Protein AF-A0AAW2VG29-F1 (afdb_monomer_lite)

Foldseek 3Di:
DDPWDFDFDPDCQPDFPDWDWDADPPVPGIDIDTDTDDDLVAADDQWTWTATPVRDTDIGGAADEPQAAADLARRHHDHYVVPDPVVVDPPDDCPVPPRPGDPRNHDDPDPPD

Sequence (113 aa):
MTKEVASFTECKIEQLRKFDQQKGPDLWGSFMRLRVVIDVSKPLPRALKIRTVLRDEHLVSFTYESLPSFCYLCGRLGHISKWCETRFNDGFINSGDDSPFGPWLKAVVGSSS

Radius of gyration: 17.38 Å; chains: 1; bounding box: 37×27×51 Å

Organism: NCBI:txid2727402

Structure (mmCIF, N/CA/C/O backbone):
data_AF-A0AAW2VG29-F1
#
_entry.id   AF-A0AAW2VG29-F1
#
loop_
_atom_site.group_PDB
_atom_site.id
_atom_site.type_symbol
_atom_site.label_atom_id
_atom_site.label_alt_id
_atom_site.label_comp_id
_atom_site.label_asym_id
_atom_site.label_entity_id
_atom_site.label_seq_id
_atom_site.pdbx_PDB_ins_code
_atom_site.Cartn_x
_atom_site.Cartn_y
_atom_site.Cartn_z
_atom_site.occupancy
_atom_site.B_iso_or_equiv
_atom_site.auth_seq_id
_atom_site.auth_comp_id
_atom_site.auth_asym_id
_atom_site.auth_atom_id
_atom_site.pdbx_PDB_model_num
ATO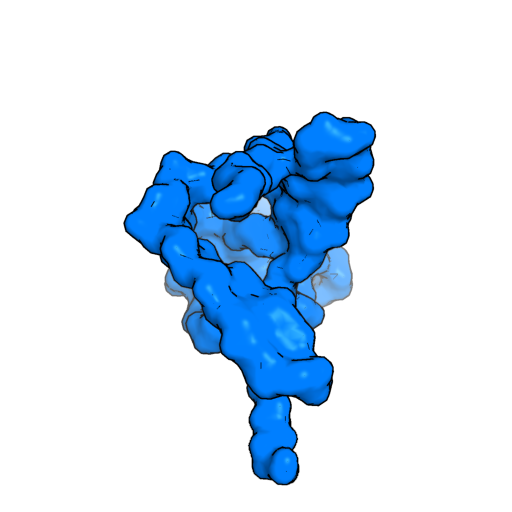M 1 N N . MET A 1 1 ? -21.955 -9.040 22.051 1.00 26.34 1 MET A N 1
ATOM 2 C CA . MET A 1 1 ? -21.728 -7.605 22.313 1.00 26.34 1 MET A CA 1
ATOM 3 C C . MET A 1 1 ? -21.038 -7.017 21.094 1.00 26.34 1 MET A C 1
ATOM 5 O O . MET A 1 1 ? -20.149 -7.666 20.566 1.00 26.34 1 MET A O 1
ATOM 9 N N . THR A 1 2 ? -21.624 -5.922 20.602 1.00 28.73 2 THR A N 1
ATOM 10 C CA . THR 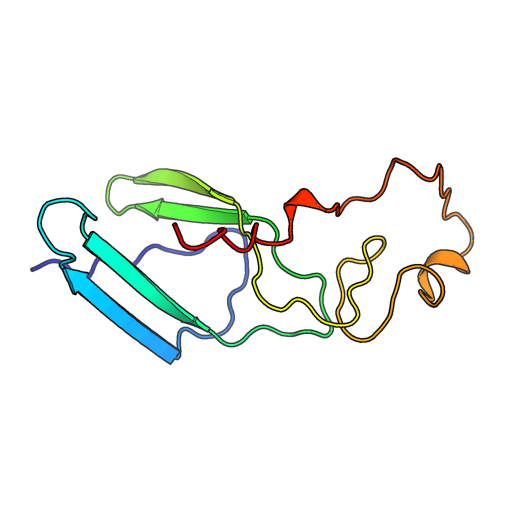A 1 2 ? -21.241 -5.018 19.497 1.00 28.73 2 THR A CA 1
ATOM 11 C C . THR A 1 2 ? -20.470 -5.607 18.306 1.00 28.73 2 THR A C 1
ATOM 13 O O . THR A 1 2 ? -19.251 -5.711 18.286 1.00 28.73 2 THR A O 1
ATOM 16 N N . LYS A 1 3 ? -21.223 -5.923 17.240 1.00 36.34 3 LYS A N 1
ATOM 17 C CA . LYS A 1 3 ? -20.697 -6.033 15.873 1.00 36.34 3 LYS A CA 1
ATOM 18 C C . LYS A 1 3 ? -20.221 -4.640 15.439 1.00 36.34 3 LYS A C 1
ATOM 20 O O . LYS A 1 3 ? -21.009 -3.864 14.908 1.00 36.34 3 LYS A O 1
ATOM 25 N N . GLU A 1 4 ? -18.973 -4.293 15.724 1.00 41.09 4 GLU A N 1
ATOM 26 C CA . GLU A 1 4 ? -18.389 -3.022 15.290 1.00 41.09 4 GLU A CA 1
ATOM 27 C C . GLU A 1 4 ? -17.967 -3.135 13.829 1.00 41.09 4 GLU A C 1
ATOM 29 O O . GLU A 1 4 ? -16.904 -3.644 13.479 1.00 41.09 4 GLU A O 1
ATOM 34 N N . VAL A 1 5 ? -18.869 -2.702 12.952 1.00 44.22 5 VAL A N 1
ATOM 35 C CA . VAL A 1 5 ? -18.607 -2.594 11.521 1.00 44.22 5 VAL A CA 1
ATOM 36 C C . VAL A 1 5 ? -17.825 -1.304 11.293 1.00 44.22 5 VAL A C 1
ATOM 38 O O . VAL A 1 5 ? -18.398 -0.222 11.203 1.00 44.22 5 VAL A O 1
ATOM 41 N N . ALA A 1 6 ? -16.502 -1.425 11.220 1.00 48.03 6 ALA A N 1
ATOM 42 C CA . ALA A 1 6 ? -15.642 -0.406 10.638 1.00 48.03 6 ALA A CA 1
ATOM 43 C C . ALA A 1 6 ? -16.070 -0.177 9.179 1.00 48.03 6 ALA A C 1
ATOM 45 O O . ALA A 1 6 ? -15.984 -1.087 8.353 1.00 48.03 6 ALA A O 1
ATOM 46 N N . SER A 1 7 ? -16.563 1.019 8.852 1.00 48.91 7 SER A N 1
ATOM 47 C CA . SER A 1 7 ? -16.847 1.372 7.459 1.00 48.91 7 SER A CA 1
ATOM 48 C C . SER A 1 7 ? -15.544 1.781 6.775 1.00 48.91 7 SER A C 1
ATOM 50 O O . SER A 1 7 ? -14.919 2.761 7.189 1.00 48.91 7 SER A O 1
ATOM 52 N N . PHE A 1 8 ? -15.145 1.033 5.747 1.00 52.78 8 PHE A N 1
ATOM 53 C CA . PHE A 1 8 ? -13.983 1.314 4.904 1.00 52.78 8 PHE A CA 1
ATOM 54 C C . PHE A 1 8 ? -14.307 2.489 3.971 1.00 52.78 8 PHE A C 1
ATOM 56 O O . PHE A 1 8 ? -15.163 2.351 3.099 1.00 52.78 8 PHE A O 1
ATOM 63 N N . THR A 1 9 ? -13.687 3.655 4.167 1.00 49.00 9 THR A N 1
ATOM 64 C CA . THR A 1 9 ? -14.095 4.883 3.454 1.00 49.00 9 THR A CA 1
ATOM 65 C C . THR A 1 9 ? -13.264 5.206 2.211 1.00 49.00 9 THR A C 1
ATOM 67 O O . THR A 1 9 ? -13.800 5.816 1.293 1.00 49.00 9 THR A O 1
ATOM 70 N N . GLU A 1 10 ? -11.999 4.777 2.127 1.00 46.41 10 GLU A N 1
ATOM 71 C CA . GLU A 1 10 ? -11.088 5.209 1.040 1.00 46.41 10 GLU A CA 1
ATOM 72 C C . GLU A 1 10 ? -10.401 4.069 0.272 1.00 46.41 10 GLU A C 1
ATOM 74 O O . GLU A 1 10 ? -9.860 4.283 -0.810 1.00 46.41 10 GLU A O 1
ATOM 79 N N . CYS A 1 11 ? -10.468 2.835 0.774 1.00 51.62 11 CYS A N 1
ATOM 80 C CA . CYS A 1 11 ? -9.972 1.657 0.071 1.00 51.62 11 CYS A CA 1
ATOM 81 C C . CYS A 1 11 ? -11.141 0.718 -0.221 1.00 51.62 11 CYS A C 1
ATOM 83 O O . CYS A 1 11 ? -11.788 0.215 0.701 1.00 51.62 11 CYS A O 1
ATOM 85 N N . LYS A 1 12 ? -11.415 0.477 -1.508 1.00 55.09 12 LYS A N 1
ATOM 86 C CA . LYS A 1 12 ? -12.463 -0.446 -1.947 1.00 55.09 12 LYS A CA 1
ATOM 87 C C . LYS A 1 12 ? -11.982 -1.887 -1.766 1.00 55.09 12 LYS A C 1
ATOM 89 O O . LYS A 1 12 ? -11.553 -2.550 -2.703 1.00 55.09 12 LYS A O 1
ATOM 94 N N . ILE A 1 13 ? -12.024 -2.352 -0.525 1.00 63.44 13 ILE A N 1
ATOM 95 C CA . ILE A 1 13 ? -11.887 -3.764 -0.189 1.00 63.44 13 ILE A CA 1
ATOM 96 C C . ILE A 1 13 ? -13.198 -4.424 -0.617 1.00 63.44 13 ILE A C 1
ATOM 98 O O . ILE A 1 13 ? -14.223 -4.253 0.037 1.00 63.44 13 ILE A O 1
ATOM 102 N N . GLU A 1 14 ? -13.190 -5.097 -1.769 1.00 53.41 14 GLU A N 1
ATOM 103 C CA . GLU A 1 14 ? -14.433 -5.404 -2.486 1.00 53.41 14 GLU A CA 1
ATOM 104 C C . GLU A 1 14 ? -15.349 -6.359 -1.714 1.00 53.41 14 GLU A C 1
ATOM 106 O O . GLU A 1 14 ? -16.567 -6.206 -1.779 1.00 53.41 14 GLU A O 1
ATOM 111 N N . GLN A 1 15 ? -14.793 -7.319 -0.965 1.00 58.81 15 GLN A N 1
ATOM 112 C CA . GLN A 1 15 ? -15.584 -8.257 -0.162 1.00 58.81 15 GLN A CA 1
ATOM 113 C C . GLN A 1 15 ? -14.829 -8.733 1.080 1.00 58.81 15 GLN A C 1
ATOM 115 O O . GLN A 1 15 ? -13.742 -9.307 0.973 1.00 58.81 15 GLN A O 1
ATOM 120 N N . LEU A 1 16 ? -15.447 -8.573 2.254 1.00 62.12 16 LEU A N 1
ATOM 121 C CA . LEU A 1 16 ? -15.033 -9.249 3.481 1.00 62.12 16 LEU A CA 1
ATOM 122 C C . LEU A 1 16 ? -15.578 -10.683 3.467 1.00 62.12 16 LEU A C 1
ATOM 124 O O . LEU A 1 16 ? -16.780 -10.900 3.580 1.00 62.12 16 LEU A O 1
ATOM 128 N N . ARG A 1 17 ? -14.692 -11.672 3.340 1.00 61.06 17 ARG A N 1
ATOM 129 C CA . ARG A 1 17 ? -15.052 -13.097 3.359 1.00 61.06 17 ARG A CA 1
ATOM 130 C C . ARG A 1 17 ? -15.144 -13.685 4.758 1.00 61.06 17 ARG A C 1
ATOM 132 O O . ARG A 1 17 ? -15.946 -14.584 4.980 1.00 61.06 17 ARG A O 1
ATOM 139 N N . LYS A 1 18 ? -14.281 -13.253 5.679 1.00 62.44 18 LYS A N 1
ATOM 140 C CA . LYS A 1 18 ? -14.238 -13.806 7.037 1.00 62.44 18 LYS A CA 1
ATOM 141 C C . LYS A 1 18 ? -13.782 -12.756 8.036 1.00 62.44 18 LYS A C 1
ATOM 143 O O . LYS A 1 18 ? -12.841 -12.018 7.750 1.00 62.44 18 LYS A O 1
ATOM 148 N N . PHE A 1 19 ? -14.435 -12.752 9.189 1.00 66.88 19 PHE A N 1
ATOM 149 C CA . PHE A 1 19 ? -14.116 -11.935 10.349 1.00 66.88 19 PHE A CA 1
ATOM 150 C C . PHE A 1 19 ? -13.829 -12.876 11.518 1.00 66.88 19 PHE A C 1
ATOM 152 O O . PHE A 1 19 ? -14.723 -13.602 11.947 1.00 66.88 19 PHE A O 1
ATOM 159 N N . ASP A 1 20 ? -12.589 -12.878 12.003 1.00 68.88 20 ASP A N 1
ATOM 160 C CA . ASP A 1 20 ? -12.184 -13.638 13.186 1.00 68.88 20 ASP A CA 1
ATOM 161 C C . ASP A 1 20 ? -11.667 -12.653 14.247 1.00 68.88 20 ASP A C 1
ATOM 163 O O . ASP A 1 20 ? -10.622 -12.023 14.062 1.00 68.88 20 ASP A O 1
ATOM 167 N N . GLN A 1 21 ? -12.393 -12.518 15.359 1.00 68.81 21 GLN A N 1
ATOM 168 C CA . GLN A 1 21 ? -11.935 -11.786 16.542 1.00 68.81 21 GLN A CA 1
ATOM 169 C C . GLN A 1 21 ? -11.328 -12.791 17.522 1.00 68.81 21 GLN A C 1
ATOM 171 O O . GLN A 1 21 ? -12.034 -13.664 18.027 1.00 68.81 21 GLN A O 1
ATOM 176 N N . GLN A 1 22 ? -10.024 -12.687 17.776 1.00 65.69 22 GLN A N 1
ATOM 177 C CA . GLN A 1 22 ? -9.339 -13.530 18.755 1.00 65.69 22 GLN A CA 1
ATOM 178 C C . GLN A 1 22 ? -8.937 -12.686 19.961 1.00 65.69 22 GLN A C 1
ATOM 180 O O . GLN A 1 22 ? -8.320 -11.628 19.820 1.00 65.69 22 GLN A O 1
ATOM 185 N N . LYS A 1 23 ? -9.272 -13.172 21.159 1.00 63.19 23 LYS A N 1
ATOM 186 C CA . LYS A 1 23 ? -8.612 -12.722 22.383 1.00 63.19 23 LYS A CA 1
ATOM 187 C C . LYS A 1 23 ? -7.241 -13.387 22.419 1.00 63.19 23 LYS A C 1
ATOM 189 O O . LYS A 1 23 ? -7.169 -14.609 22.530 1.00 63.19 23 LYS A O 1
ATOM 194 N N . GLY A 1 24 ? -6.177 -12.602 22.273 1.00 60.72 24 GLY A N 1
ATOM 195 C CA . GLY A 1 24 ? -4.844 -13.072 22.624 1.00 60.72 24 GLY A CA 1
ATOM 196 C C . GLY A 1 24 ? -4.737 -13.299 24.138 1.00 60.72 24 GLY A C 1
ATOM 197 O O . GLY A 1 24 ? -5.597 -12.822 24.884 1.00 60.72 24 GLY A O 1
ATOM 198 N N . PRO A 1 25 ? -3.704 -14.019 24.612 1.00 64.38 25 PRO A N 1
ATOM 199 C CA . PRO A 1 25 ? -3.331 -13.979 26.023 1.00 64.38 25 PRO A CA 1
ATOM 200 C C . PRO A 1 25 ? -3.106 -12.524 26.454 1.00 64.38 25 PRO A C 1
ATOM 202 O O . PRO A 1 25 ? -2.763 -11.683 25.619 1.00 64.38 25 PRO A O 1
ATOM 205 N N . ASP A 1 26 ? -3.280 -12.236 27.745 1.00 61.09 26 ASP A N 1
ATOM 206 C CA . ASP A 1 26 ? -3.361 -10.873 28.303 1.00 61.09 26 ASP A CA 1
ATOM 207 C C . ASP A 1 26 ? -2.199 -9.936 27.899 1.00 61.09 26 ASP A C 1
ATOM 209 O O . ASP A 1 26 ? -2.349 -8.718 27.910 1.00 61.09 26 ASP A O 1
ATOM 213 N N . LEU A 1 27 ? -1.063 -10.499 27.474 1.00 60.25 27 LEU A N 1
ATOM 214 C CA . LEU A 1 27 ? 0.140 -9.791 27.024 1.00 60.25 27 LEU A CA 1
ATOM 215 C C . LEU A 1 27 ? 0.140 -9.366 25.539 1.00 60.25 27 LEU A C 1
ATOM 217 O O . LEU A 1 27 ? 0.887 -8.460 25.181 1.00 60.25 27 LEU A O 1
ATOM 221 N N . TRP A 1 28 ? -0.660 -9.988 24.662 1.00 59.59 28 TRP A N 1
ATOM 222 C CA . TRP A 1 28 ? -0.672 -9.695 23.212 1.00 59.59 28 TRP A CA 1
ATOM 223 C C . TRP A 1 28 ? -1.883 -8.879 22.748 1.00 59.59 28 TRP A C 1
ATOM 225 O O . TRP A 1 28 ? -1.936 -8.453 21.594 1.00 59.59 28 TRP A O 1
ATOM 235 N N . GLY A 1 29 ? -2.839 -8.622 23.642 1.00 60.47 29 GLY A N 1
ATOM 236 C CA . GLY A 1 29 ? -4.053 -7.882 23.317 1.00 60.47 29 GLY A CA 1
ATOM 237 C C . GLY A 1 29 ? -5.003 -8.651 22.391 1.00 60.47 29 GLY A C 1
ATOM 238 O O . GLY A 1 29 ? -4.765 -9.786 21.974 1.00 60.47 29 GLY A O 1
ATOM 239 N N . SER A 1 30 ? -6.147 -8.038 22.093 1.00 71.12 30 SER A N 1
ATOM 240 C CA . SER A 1 30 ? -7.113 -8.594 21.138 1.00 71.12 30 SER A CA 1
ATOM 241 C C . SER A 1 30 ? -6.766 -8.130 19.727 1.00 71.12 30 SER A C 1
ATOM 243 O O . SER A 1 30 ? -6.554 -6.939 19.514 1.00 71.12 30 SER A O 1
ATOM 245 N N . PHE A 1 31 ? -6.757 -9.043 18.756 1.00 72.38 31 PHE A N 1
ATOM 246 C CA . PHE A 1 31 ? -6.549 -8.701 17.347 1.00 72.38 31 PHE A CA 1
ATOM 247 C C . PHE A 1 31 ? -7.695 -9.214 16.474 1.00 72.38 31 PHE A C 1
ATOM 249 O O . PHE A 1 31 ? -8.390 -10.185 16.792 1.00 72.38 31 PHE A O 1
ATOM 256 N N . MET A 1 32 ? -7.881 -8.543 15.341 1.00 74.69 32 MET A N 1
ATOM 257 C CA . MET A 1 32 ? -8.903 -8.859 14.353 1.00 74.69 32 MET A CA 1
ATOM 258 C C . MET A 1 32 ? -8.237 -9.333 13.066 1.00 74.69 32 MET A C 1
ATOM 260 O O . MET A 1 32 ? -7.322 -8.686 12.562 1.00 74.69 32 MET A O 1
ATOM 264 N N . ARG A 1 33 ? -8.709 -10.455 12.514 1.00 79.19 33 ARG A N 1
ATOM 265 C CA . ARG A 1 33 ? -8.270 -10.950 11.205 1.00 79.19 33 ARG A CA 1
ATOM 266 C C . ARG A 1 33 ? -9.409 -10.852 10.207 1.00 79.19 33 ARG A C 1
ATOM 268 O O . ARG A 1 33 ? -10.502 -11.374 10.435 1.00 79.19 33 ARG A O 1
ATOM 275 N N . LEU A 1 34 ? -9.121 -10.206 9.084 1.00 79.25 34 LEU A N 1
ATOM 276 C CA . LEU A 1 34 ? -10.045 -10.038 7.974 1.00 79.25 34 LEU A CA 1
ATOM 277 C C . LEU A 1 34 ? -9.517 -10.827 6.778 1.00 79.25 34 LEU A C 1
ATOM 279 O O . LEU A 1 34 ? -8.367 -10.663 6.377 1.00 79.25 34 LEU A O 1
ATOM 283 N N . ARG A 1 35 ? -10.356 -11.682 6.189 1.00 80.19 35 ARG A N 1
ATOM 284 C CA . ARG A 1 35 ? -10.080 -12.263 4.867 1.00 80.19 35 ARG A CA 1
ATOM 285 C C . ARG A 1 35 ? -10.813 -11.454 3.824 1.00 80.19 35 ARG A C 1
ATOM 287 O O . ARG A 1 35 ? -12.033 -11.343 3.904 1.00 80.19 35 ARG A O 1
ATOM 294 N N . VAL A 1 36 ? -10.086 -10.929 2.850 1.00 80.81 36 VAL A N 1
ATOM 295 C CA . VAL A 1 36 ? -10.634 -10.020 1.846 1.00 80.81 36 VAL A CA 1
ATOM 296 C C . VAL A 1 36 ? -10.280 -10.474 0.437 1.00 80.81 36 VAL A C 1
ATOM 298 O O . VAL A 1 36 ? -9.287 -11.172 0.239 1.00 80.81 36 VAL A O 1
ATOM 301 N N . VAL A 1 37 ? -11.099 -10.088 -0.538 1.00 82.81 37 VAL A N 1
ATOM 302 C CA . VAL A 1 37 ? -10.762 -10.207 -1.962 1.00 82.81 37 VAL A CA 1
ATOM 303 C C . VAL A 1 37 ? -10.205 -8.867 -2.435 1.00 82.81 37 VAL A C 1
ATOM 305 O O . VAL A 1 37 ? -10.838 -7.832 -2.226 1.00 82.81 37 VAL A O 1
ATOM 308 N N . ILE A 1 38 ? -9.022 -8.895 -3.050 1.00 82.81 38 ILE A N 1
ATOM 309 C CA . ILE A 1 38 ? -8.347 -7.716 -3.604 1.00 82.81 38 ILE A CA 1
ATOM 310 C C . ILE A 1 38 ? -8.123 -7.955 -5.095 1.00 82.81 38 ILE A C 1
ATOM 312 O O . ILE A 1 38 ? -7.663 -9.023 -5.500 1.00 82.81 38 ILE A O 1
ATOM 316 N N . ASP A 1 39 ? -8.438 -6.948 -5.901 1.00 84.88 39 ASP A N 1
ATOM 317 C CA . ASP A 1 39 ? -8.137 -6.930 -7.326 1.00 84.88 39 ASP A CA 1
ATOM 318 C C . ASP A 1 39 ? -6.659 -6.580 -7.550 1.00 84.88 39 ASP A C 1
ATOM 320 O O . ASP A 1 39 ? -6.245 -5.430 -7.410 1.00 84.88 39 ASP A O 1
ATOM 324 N N . VAL A 1 40 ? -5.860 -7.587 -7.901 1.00 85.25 40 VAL A N 1
ATOM 325 C CA . VAL A 1 40 ? -4.408 -7.456 -8.111 1.00 85.25 40 VAL A CA 1
ATOM 326 C C . VAL A 1 40 ? -4.033 -6.751 -9.419 1.00 85.25 40 VAL A C 1
ATOM 328 O O . VAL A 1 40 ? -2.866 -6.404 -9.606 1.00 85.25 40 VAL A O 1
ATOM 331 N N . SER A 1 41 ? -5.000 -6.521 -10.318 1.00 85.25 41 SER A N 1
ATOM 332 C CA . SER A 1 41 ? -4.792 -5.709 -11.526 1.00 85.25 41 SER A CA 1
ATOM 333 C C . SER A 1 41 ? -4.697 -4.213 -11.207 1.00 85.25 41 SER A C 1
ATOM 335 O O . SER A 1 41 ? -4.201 -3.426 -12.017 1.00 85.25 41 SER A O 1
ATOM 337 N N . LYS A 1 42 ? -5.140 -3.817 -10.008 1.00 87.56 42 LYS A N 1
ATOM 338 C CA . LYS A 1 42 ? -5.071 -2.452 -9.491 1.00 87.56 42 LYS A CA 1
ATOM 339 C C . LYS A 1 42 ? -3.888 -2.288 -8.532 1.00 87.56 42 LYS A C 1
ATOM 341 O O . LYS A 1 42 ? -3.384 -3.277 -7.997 1.00 87.56 42 LYS A O 1
ATOM 346 N N . PRO A 1 43 ? -3.424 -1.045 -8.314 1.00 89.06 43 PRO A N 1
ATOM 347 C CA . PRO A 1 43 ? -2.404 -0.780 -7.314 1.00 89.06 43 PRO A CA 1
ATOM 348 C C . PRO A 1 43 ? -2.853 -1.263 -5.934 1.00 89.06 43 PRO A C 1
ATOM 350 O O . PRO A 1 43 ? -3.999 -1.033 -5.538 1.00 89.06 43 PRO A O 1
ATOM 353 N N . LEU A 1 44 ? -1.953 -1.915 -5.201 1.00 89.12 44 LEU A N 1
ATOM 354 C CA . LEU A 1 44 ? -2.251 -2.384 -3.860 1.00 89.12 44 LEU A CA 1
ATOM 355 C C . LEU A 1 44 ? -2.552 -1.202 -2.926 1.00 89.12 44 LEU A C 1
ATOM 357 O O . LEU A 1 44 ? -1.870 -0.172 -2.980 1.00 89.12 44 LEU A O 1
ATOM 361 N N . PRO A 1 45 ? -3.555 -1.344 -2.048 1.00 88.00 45 PRO A N 1
ATOM 362 C CA . PRO A 1 45 ? -3.835 -0.354 -1.021 1.00 88.00 45 PRO A CA 1
ATOM 363 C C . PRO A 1 45 ? -2.624 -0.083 -0.122 1.00 88.00 45 PRO A C 1
ATOM 365 O O . PRO A 1 45 ? -1.895 -0.990 0.254 1.00 88.00 45 PRO A O 1
ATOM 368 N N . ARG A 1 46 ? -2.409 1.173 0.266 1.00 88.25 46 ARG A N 1
ATOM 369 C CA . ARG A 1 46 ? -1.295 1.552 1.164 1.00 88.25 46 ARG A CA 1
ATOM 370 C C . ARG A 1 46 ? -1.761 1.828 2.582 1.00 88.25 46 ARG A C 1
ATOM 372 O O . ARG A 1 46 ? -1.034 1.613 3.544 1.00 88.25 46 ARG A O 1
ATOM 379 N N . ALA A 1 47 ? -2.982 2.319 2.684 1.00 86.25 47 ALA A N 1
ATOM 380 C CA . ALA A 1 47 ? -3.636 2.588 3.934 1.00 86.25 47 ALA A CA 1
ATOM 381 C C . ALA A 1 47 ? -5.137 2.437 3.746 1.00 86.25 47 ALA A C 1
ATOM 383 O O . ALA A 1 47 ? -5.664 2.420 2.627 1.00 86.25 47 ALA A O 1
ATOM 384 N N . LEU A 1 48 ? -5.814 2.340 4.872 1.00 83.75 48 LEU A N 1
ATOM 385 C CA . LEU A 1 48 ? -7.243 2.255 4.950 1.00 83.75 48 LEU A CA 1
ATOM 386 C C . LEU A 1 48 ? -7.734 3.235 5.997 1.00 83.75 48 LEU A C 1
ATOM 388 O O . LEU A 1 48 ? -7.350 3.168 7.164 1.00 83.75 48 LEU A O 1
ATOM 392 N N . LYS A 1 49 ? -8.636 4.107 5.568 1.00 82.00 49 LYS A N 1
ATOM 393 C CA . LYS A 1 49 ? -9.383 4.958 6.471 1.00 82.00 49 LYS A CA 1
ATOM 394 C C . LYS A 1 49 ? -10.551 4.168 7.059 1.00 82.00 49 LYS A C 1
ATOM 396 O O . LYS A 1 49 ? -11.389 3.628 6.331 1.00 82.00 49 LYS A O 1
ATOM 401 N N . ILE A 1 50 ? -10.551 4.062 8.380 1.00 82.25 50 ILE A N 1
ATOM 402 C CA . ILE A 1 50 ? -11.562 3.392 9.187 1.00 82.25 50 ILE A CA 1
ATOM 403 C C . ILE A 1 50 ? -12.312 4.462 9.957 1.00 82.25 50 ILE A C 1
ATOM 405 O O . ILE A 1 50 ? -11.705 5.244 10.684 1.00 82.25 50 ILE A O 1
ATOM 409 N N . ARG A 1 51 ? -13.637 4.467 9.830 1.00 77.56 51 ARG A N 1
ATOM 410 C CA . ARG A 1 51 ? -14.495 5.278 10.690 1.00 77.56 51 ARG A CA 1
ATOM 411 C C . ARG A 1 51 ? -15.166 4.396 11.734 1.00 77.56 51 ARG A C 1
ATOM 413 O O . ARG A 1 51 ? -15.810 3.406 11.378 1.00 77.56 51 ARG A O 1
ATOM 420 N N . THR A 1 52 ? -15.012 4.756 13.002 1.00 75.94 52 THR A N 1
ATOM 421 C CA . THR A 1 52 ? -15.668 4.072 14.120 1.00 75.94 52 THR A CA 1
ATOM 422 C C . THR A 1 52 ? -17.111 4.551 14.277 1.00 75.94 52 THR A C 1
ATOM 424 O O . THR A 1 52 ? -17.532 5.570 13.721 1.00 75.94 52 THR A O 1
ATOM 427 N N . VAL A 1 53 ? -17.892 3.817 15.069 1.00 74.56 53 VAL A N 1
ATOM 428 C CA . VAL A 1 53 ? -19.278 4.185 15.406 1.00 74.56 53 VAL A CA 1
ATOM 429 C C . VAL A 1 53 ? -19.343 5.512 16.176 1.00 74.56 53 VAL A C 1
ATOM 431 O O . VAL A 1 53 ? -20.339 6.227 16.088 1.00 74.56 53 VAL A O 1
ATOM 434 N N . LEU A 1 54 ? -18.257 5.867 16.871 1.00 79.12 54 LEU A N 1
ATOM 435 C CA . LEU A 1 54 ? -18.085 7.127 17.599 1.00 79.12 54 LEU A CA 1
ATOM 436 C C . LEU A 1 54 ? -17.697 8.307 16.690 1.00 79.12 54 LEU A C 1
ATOM 438 O O . LEU A 1 54 ? -17.551 9.421 17.176 1.00 79.12 54 LEU A O 1
ATOM 442 N N . ARG A 1 55 ? -17.620 8.086 15.368 1.00 77.06 55 ARG A N 1
ATOM 443 C CA . ARG A 1 55 ? -17.182 9.052 14.341 1.00 77.06 55 ARG A CA 1
ATOM 444 C C . ARG A 1 55 ? -15.701 9.419 14.400 1.00 77.06 55 ARG A C 1
ATOM 446 O O . ARG A 1 55 ? -15.300 10.342 13.697 1.00 77.06 55 ARG A O 1
ATOM 453 N N . ASP A 1 56 ? -14.898 8.660 15.135 1.00 81.56 56 ASP A N 1
ATOM 454 C CA . ASP A 1 56 ? -13.448 8.788 15.055 1.00 81.56 56 ASP A CA 1
ATOM 455 C C . ASP A 1 56 ? -12.952 8.209 13.730 1.00 81.56 56 ASP A C 1
ATOM 457 O O . ASP A 1 56 ? -13.399 7.146 13.281 1.00 81.56 56 ASP A O 1
ATOM 461 N N . GLU A 1 57 ? -12.035 8.929 13.092 1.00 82.38 57 GLU A N 1
ATOM 462 C CA . GLU A 1 57 ? -11.381 8.504 11.863 1.00 82.38 57 GLU A CA 1
ATOM 463 C C . GLU A 1 57 ? -9.954 8.056 12.173 1.00 82.38 57 GLU A C 1
ATOM 465 O O . GLU A 1 57 ? -9.143 8.816 12.699 1.00 82.38 57 GLU A O 1
ATOM 470 N N . HIS A 1 58 ? -9.633 6.820 11.805 1.00 83.06 58 HIS A N 1
ATOM 471 C CA . HIS A 1 58 ? -8.297 6.260 11.934 1.00 83.06 58 HIS A CA 1
ATOM 472 C C . HIS A 1 58 ? -7.756 5.896 10.560 1.00 83.06 58 HIS A C 1
ATOM 474 O O . HIS A 1 58 ? -8.420 5.210 9.782 1.00 83.06 58 HIS A O 1
ATOM 480 N N . LEU A 1 59 ? -6.532 6.328 10.269 1.00 83.81 59 LEU A N 1
ATOM 481 C CA . LEU A 1 59 ? -5.794 5.881 9.098 1.00 83.81 59 LEU A CA 1
ATOM 482 C C . LEU A 1 59 ? -4.895 4.715 9.503 1.00 83.81 59 LEU A C 1
ATOM 484 O O . LEU A 1 59 ? -3.984 4.874 10.311 1.00 83.81 59 LEU A O 1
ATOM 488 N N . VAL A 1 60 ? -5.160 3.542 8.942 1.00 85.31 60 VAL A N 1
ATOM 489 C CA . VAL A 1 60 ? -4.383 2.330 9.199 1.00 85.31 60 VAL A CA 1
ATOM 490 C C . VAL A 1 60 ? -3.494 2.053 8.000 1.00 85.31 60 VAL A C 1
ATOM 492 O O . VAL A 1 60 ? -3.998 1.754 6.921 1.00 85.31 60 VAL A O 1
ATOM 495 N N . SER A 1 61 ? -2.179 2.149 8.180 1.00 87.19 61 SER A N 1
ATOM 496 C CA . SER A 1 61 ? -1.199 1.790 7.149 1.00 87.19 61 SER A CA 1
ATOM 497 C C . SER A 1 61 ? -1.088 0.274 6.998 1.00 87.19 61 SER A C 1
ATOM 499 O O . SER A 1 61 ? -1.180 -0.463 7.979 1.00 87.19 61 SER A O 1
ATOM 501 N N . PHE A 1 62 ? -0.858 -0.194 5.774 1.00 87.44 62 PHE A N 1
ATOM 502 C CA . PHE A 1 62 ? -0.678 -1.611 5.483 1.00 87.44 62 PHE A CA 1
ATOM 503 C C . PHE A 1 62 ? 0.785 -1.975 5.279 1.00 87.44 62 PHE A C 1
ATOM 505 O O . PHE A 1 62 ? 1.536 -1.281 4.595 1.00 87.44 62 PHE A O 1
ATOM 512 N N . THR A 1 63 ? 1.145 -3.131 5.821 1.00 90.06 63 THR A N 1
ATOM 513 C CA . THR A 1 63 ? 2.341 -3.880 5.461 1.00 90.06 63 THR A CA 1
ATOM 514 C C . THR A 1 63 ? 1.911 -5.237 4.915 1.00 90.06 63 THR A C 1
ATOM 516 O O . THR A 1 63 ? 0.906 -5.811 5.336 1.00 90.06 63 THR A O 1
ATOM 519 N N . TYR A 1 64 ? 2.649 -5.735 3.931 1.00 89.06 64 TYR A N 1
ATOM 520 C CA . TYR A 1 64 ? 2.329 -6.962 3.219 1.00 89.06 64 TYR A CA 1
ATOM 521 C C . TYR A 1 64 ? 3.393 -8.018 3.490 1.00 89.06 64 TYR A C 1
ATOM 523 O O . TYR A 1 64 ? 4.584 -7.803 3.251 1.00 89.06 64 TYR A O 1
ATOM 531 N N . GLU A 1 65 ? 2.951 -9.180 3.954 1.00 89.19 65 GLU A N 1
ATOM 532 C CA . GLU A 1 65 ? 3.766 -10.389 4.012 1.00 89.19 65 GLU A CA 1
ATOM 533 C C . GLU A 1 65 ? 3.732 -11.101 2.658 1.00 89.19 65 GLU A C 1
ATOM 535 O O . GLU A 1 65 ? 2.703 -11.115 1.984 1.00 89.19 65 GLU A O 1
ATOM 540 N N . SER A 1 66 ? 4.852 -11.718 2.266 1.00 83.31 66 SER A N 1
ATOM 541 C CA . SER A 1 66 ? 4.956 -12.502 1.026 1.00 83.31 66 SER A CA 1
ATOM 542 C C . SER A 1 66 ? 4.460 -11.746 -0.209 1.00 83.31 66 SER A C 1
ATOM 544 O O . SER A 1 66 ? 3.536 -12.185 -0.881 1.00 83.31 66 SER A O 1
ATOM 546 N N . LEU A 1 67 ? 5.070 -10.595 -0.502 1.00 85.31 67 LEU A N 1
ATOM 547 C CA . LEU A 1 67 ? 4.729 -9.755 -1.650 1.00 85.31 67 LEU A CA 1
ATOM 548 C C . LEU A 1 67 ? 5.548 -10.181 -2.897 1.00 85.31 67 LEU A C 1
ATOM 550 O O . LEU A 1 67 ? 6.680 -9.700 -3.055 1.00 85.31 67 LEU A O 1
ATOM 554 N N . PRO A 1 68 ? 5.050 -11.101 -3.760 1.00 81.25 68 PRO A N 1
ATOM 555 C CA . PRO A 1 68 ? 5.769 -11.541 -4.957 1.00 81.25 68 PRO A CA 1
ATOM 556 C C . PRO A 1 68 ? 5.822 -10.410 -5.987 1.00 81.25 68 PRO A C 1
ATOM 558 O O . PRO A 1 68 ? 5.015 -9.491 -5.910 1.00 81.25 68 PRO A O 1
ATOM 561 N N . SER A 1 69 ? 6.746 -10.491 -6.953 1.00 87.31 69 SER A N 1
ATOM 562 C CA . SER A 1 69 ? 6.837 -9.663 -8.175 1.00 87.31 69 SER A CA 1
ATOM 563 C C . SER A 1 69 ? 6.042 -8.346 -8.135 1.00 87.31 69 SER A C 1
ATOM 565 O O . SER A 1 69 ? 5.054 -8.197 -8.854 1.00 87.31 69 SER A O 1
ATOM 567 N N . PHE A 1 70 ? 6.435 -7.428 -7.247 1.00 90.19 70 PHE A N 1
ATOM 568 C CA . PHE A 1 70 ? 5.723 -6.173 -7.011 1.00 90.19 70 PHE A CA 1
ATOM 569 C C . PHE A 1 70 ? 6.417 -5.015 -7.712 1.00 90.19 70 PHE A C 1
ATOM 571 O O . PHE A 1 70 ? 7.638 -4.844 -7.613 1.00 90.19 70 PHE A O 1
ATOM 578 N N . CYS A 1 71 ? 5.623 -4.196 -8.390 1.00 89.50 71 CYS A N 1
ATOM 579 C CA . CYS A 1 71 ? 6.106 -3.016 -9.071 1.00 89.50 71 CYS A CA 1
ATOM 580 C C . CYS A 1 71 ? 5.972 -1.799 -8.163 1.00 89.50 71 CYS A C 1
ATOM 582 O O . CYS A 1 71 ? 4.871 -1.300 -7.945 1.00 89.50 71 CYS A O 1
ATOM 584 N N . TYR A 1 72 ? 7.101 -1.269 -7.693 1.00 87.50 72 TYR A N 1
ATOM 585 C CA . TYR A 1 72 ? 7.094 -0.058 -6.875 1.00 87.50 72 TYR A CA 1
ATOM 586 C C . TYR A 1 72 ? 6.635 1.185 -7.653 1.00 87.50 72 TYR A C 1
ATOM 588 O O . TYR A 1 72 ? 6.142 2.120 -7.047 1.00 87.50 72 TYR A O 1
ATOM 596 N N . LEU A 1 73 ? 6.692 1.181 -8.989 1.00 85.75 73 LEU A N 1
ATOM 597 C CA . LEU A 1 73 ? 6.263 2.337 -9.785 1.00 85.75 73 LEU A CA 1
ATOM 598 C C . LEU A 1 73 ? 4.747 2.472 -9.889 1.00 85.75 73 LEU A C 1
ATOM 600 O O . LEU A 1 73 ? 4.209 3.554 -9.684 1.00 85.75 73 LEU A O 1
ATOM 604 N N . CYS A 1 74 ? 4.055 1.380 -10.224 1.00 86.00 74 CYS A N 1
ATOM 605 C CA . CYS A 1 74 ? 2.608 1.403 -10.450 1.00 86.00 74 CYS A CA 1
ATOM 606 C C . CYS A 1 74 ? 1.802 0.736 -9.328 1.00 86.00 74 CYS A C 1
ATOM 608 O O . CYS A 1 74 ? 0.575 0.770 -9.358 1.00 86.00 74 CYS A O 1
ATOM 610 N N . GLY A 1 75 ? 2.462 0.101 -8.356 1.00 88.38 75 GLY A N 1
ATOM 611 C CA . GLY A 1 75 ? 1.827 -0.551 -7.213 1.00 88.38 75 GLY A CA 1
ATOM 612 C C . GLY A 1 75 ? 1.139 -1.881 -7.510 1.00 88.38 75 GLY A C 1
ATOM 613 O O . GLY A 1 75 ? 0.396 -2.366 -6.663 1.00 88.38 75 GLY A O 1
ATOM 614 N N . ARG A 1 76 ? 1.316 -2.464 -8.700 1.00 90.31 76 ARG A N 1
ATOM 615 C CA . ARG A 1 76 ? 0.643 -3.710 -9.113 1.00 90.31 76 ARG A CA 1
ATOM 616 C C . ARG A 1 76 ? 1.527 -4.937 -8.897 1.00 90.31 76 ARG A C 1
ATOM 618 O O . ARG A 1 76 ? 2.756 -4.841 -8.875 1.00 90.31 76 ARG A O 1
ATOM 625 N N . LEU A 1 77 ? 0.884 -6.098 -8.782 1.00 90.62 77 LEU A N 1
ATOM 626 C CA . LEU A 1 77 ? 1.552 -7.400 -8.750 1.00 90.62 77 LEU A CA 1
ATOM 627 C C . LEU A 1 77 ? 1.750 -7.961 -10.166 1.00 90.62 77 LEU A C 1
ATOM 629 O O . LEU A 1 77 ? 1.049 -7.589 -11.105 1.00 90.62 77 LEU A O 1
ATOM 633 N N . GLY A 1 78 ? 2.704 -8.882 -10.305 1.00 89.75 78 GLY A N 1
ATOM 634 C CA . GLY A 1 78 ? 2.964 -9.642 -11.534 1.00 89.75 78 GLY A CA 1
ATOM 635 C C . GLY A 1 78 ? 4.191 -9.186 -12.325 1.00 89.75 78 GLY A C 1
ATOM 636 O O . GLY A 1 78 ? 4.640 -9.907 -13.209 1.00 89.75 78 GLY A O 1
ATOM 637 N N . HIS A 1 79 ? 4.786 -8.040 -11.988 1.00 90.62 79 HIS A N 1
ATOM 638 C CA . HIS A 1 79 ? 6.011 -7.550 -12.618 1.00 90.62 79 HIS A CA 1
ATOM 639 C C . HIS A 1 79 ? 6.828 -6.695 -11.646 1.00 90.62 79 HIS A C 1
ATOM 641 O O . HIS A 1 79 ? 6.307 -6.150 -10.678 1.00 90.62 79 HIS A O 1
ATOM 647 N N . ILE A 1 80 ? 8.125 -6.556 -11.911 1.00 88.69 80 ILE A N 1
ATOM 648 C CA . ILE A 1 80 ? 8.982 -5.605 -11.192 1.00 88.69 80 ILE A CA 1
ATOM 649 C C . ILE A 1 80 ? 9.056 -4.290 -11.960 1.00 88.69 80 ILE A C 1
ATOM 651 O O . ILE A 1 80 ? 8.852 -4.268 -13.173 1.00 88.69 80 ILE A O 1
ATOM 655 N N . SER A 1 81 ? 9.450 -3.211 -11.283 1.00 85.00 81 SER A N 1
ATOM 656 C CA . SER A 1 81 ? 9.582 -1.875 -11.876 1.00 85.00 81 SER A CA 1
ATOM 657 C C . SER A 1 81 ? 10.324 -1.880 -13.217 1.00 85.00 81 SER A C 1
ATOM 659 O O . SER A 1 81 ? 9.959 -1.131 -14.118 1.00 85.00 81 SER A O 1
ATOM 661 N N . LYS A 1 82 ? 11.359 -2.726 -13.381 1.00 83.94 82 LYS A N 1
ATOM 662 C CA . LYS A 1 82 ? 12.147 -2.863 -14.628 1.00 83.94 82 LYS A CA 1
ATOM 663 C C . LYS A 1 82 ? 11.288 -3.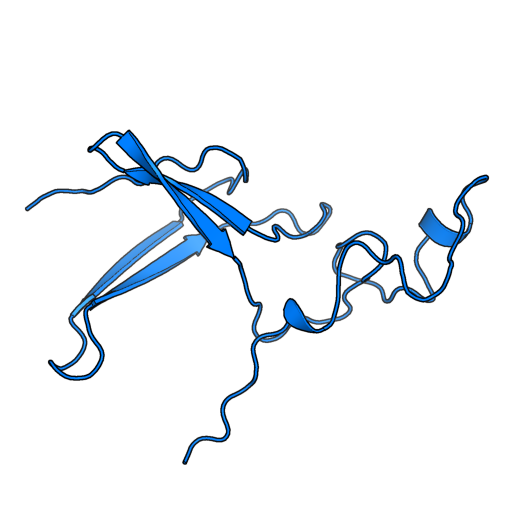166 -15.861 1.00 83.94 82 LYS A C 1
ATOM 665 O O . LYS A 1 82 ? 11.614 -2.683 -16.934 1.00 83.94 82 LYS A O 1
ATOM 670 N N . TRP A 1 83 ? 10.207 -3.916 -15.687 1.00 85.31 83 TRP A N 1
ATOM 671 C CA . TRP A 1 83 ? 9.325 -4.379 -16.760 1.00 85.31 83 TRP A CA 1
ATOM 672 C C . TRP A 1 83 ? 7.968 -3.668 -16.744 1.00 85.31 83 TRP A C 1
ATOM 674 O O . TRP A 1 83 ? 6.991 -4.188 -17.265 1.00 85.31 83 TRP A O 1
ATOM 684 N N . CYS A 1 84 ? 7.875 -2.513 -16.082 1.00 86.81 84 CYS A N 1
ATOM 685 C CA . CYS A 1 84 ? 6.625 -1.777 -15.983 1.00 86.81 84 CYS A CA 1
ATOM 686 C C . CYS A 1 84 ? 6.367 -0.978 -17.261 1.00 86.81 84 CYS A C 1
ATOM 688 O O . CYS A 1 84 ? 7.167 -0.117 -17.617 1.00 86.81 84 CYS A O 1
ATOM 690 N N . GLU A 1 85 ? 5.221 -1.212 -17.896 1.00 84.38 85 GLU A N 1
ATOM 691 C CA . GLU A 1 85 ? 4.775 -0.484 -19.093 1.00 84.38 85 GLU A CA 1
ATOM 692 C C . GLU A 1 85 ? 4.698 1.029 -18.863 1.00 84.38 85 GLU A C 1
ATOM 694 O O . GLU A 1 85 ? 5.022 1.810 -19.752 1.00 84.38 85 GLU A O 1
ATOM 699 N N . THR A 1 86 ? 4.376 1.459 -17.638 1.00 79.12 86 THR A N 1
ATOM 700 C CA . THR A 1 86 ? 4.327 2.879 -17.261 1.00 79.12 86 THR A CA 1
ATOM 701 C C . THR A 1 86 ? 5.670 3.594 -17.459 1.00 79.12 86 THR A C 1
ATOM 703 O O . THR A 1 86 ? 5.679 4.804 -17.653 1.00 79.12 86 THR A O 1
ATOM 706 N N . ARG A 1 87 ? 6.804 2.872 -17.479 1.00 72.44 87 ARG A N 1
ATOM 707 C CA . ARG A 1 87 ? 8.122 3.460 -17.786 1.00 72.44 87 ARG A CA 1
ATOM 708 C C . ARG A 1 87 ? 8.268 3.936 -19.226 1.00 72.44 87 ARG A C 1
ATOM 710 O O . ARG A 1 87 ? 9.116 4.781 -19.478 1.00 72.44 87 ARG A O 1
ATOM 717 N N . PHE A 1 88 ? 7.498 3.366 -20.143 1.00 70.69 88 PHE A N 1
ATOM 718 C CA . PHE A 1 88 ? 7.573 3.662 -21.572 1.00 70.69 88 PHE A CA 1
ATOM 719 C C . PHE A 1 88 ? 6.488 4.641 -22.015 1.00 70.69 88 PHE A C 1
ATOM 721 O O . PHE A 1 88 ? 6.367 4.901 -23.205 1.00 70.69 88 PHE A O 1
ATOM 728 N N . ASN A 1 89 ? 5.692 5.158 -21.074 1.00 74.94 89 ASN A N 1
ATOM 729 C CA . ASN A 1 89 ? 4.659 6.133 -21.373 1.00 74.94 89 ASN A CA 1
ATOM 730 C C . ASN A 1 89 ? 5.260 7.545 -21.378 1.00 74.94 89 ASN A C 1
ATOM 732 O O . ASN A 1 89 ? 5.993 7.925 -20.457 1.00 74.94 89 ASN A O 1
ATOM 736 N N . ASP A 1 90 ? 4.932 8.310 -22.412 1.00 54.38 90 ASP A N 1
ATOM 737 C CA . ASP A 1 90 ? 5.497 9.629 -22.680 1.00 54.38 90 ASP A CA 1
ATOM 738 C C . ASP A 1 90 ? 5.185 10.585 -21.513 1.00 54.38 90 ASP A C 1
ATOM 740 O O . ASP A 1 90 ? 4.031 10.929 -21.259 1.00 54.38 90 ASP A O 1
ATOM 744 N N . GLY A 1 91 ? 6.213 10.978 -20.755 1.00 59.00 91 GLY A N 1
ATOM 745 C CA . GLY A 1 91 ? 6.088 11.884 -19.602 1.00 59.00 91 GLY A CA 1
ATOM 746 C C . GLY A 1 91 ? 6.428 11.281 -18.235 1.00 59.00 91 GLY A C 1
ATOM 747 O O . GLY A 1 91 ? 6.372 11.994 -17.234 1.00 59.00 91 GLY A O 1
ATOM 748 N N . PHE A 1 92 ? 6.816 10.003 -18.153 1.00 62.25 92 PHE A N 1
ATOM 749 C CA . PHE A 1 92 ? 7.231 9.406 -16.880 1.00 62.25 92 PHE A CA 1
ATOM 750 C C . PHE A 1 92 ? 8.675 9.791 -16.503 1.00 62.25 92 PHE A C 1
ATOM 752 O O . PHE A 1 92 ? 9.644 9.186 -16.965 1.00 62.25 92 PHE A O 1
ATOM 759 N N . ILE A 1 93 ? 8.830 10.785 -15.623 1.00 57.88 93 ILE A N 1
ATOM 760 C CA . ILE A 1 93 ? 10.125 11.154 -15.033 1.00 57.88 93 ILE A CA 1
ATOM 761 C C . ILE A 1 93 ? 10.412 10.193 -13.870 1.00 57.88 93 ILE A C 1
ATOM 763 O O . ILE A 1 93 ? 9.874 10.337 -12.779 1.00 57.88 93 ILE A O 1
ATOM 767 N N . ASN A 1 94 ? 11.253 9.183 -14.107 1.00 57.53 94 ASN A N 1
ATOM 768 C CA . ASN A 1 94 ? 11.860 8.382 -13.040 1.00 57.53 94 ASN A CA 1
ATOM 769 C C . ASN A 1 94 ? 13.113 9.109 -12.519 1.00 57.53 94 ASN A C 1
ATOM 771 O O . ASN A 1 94 ? 14.231 8.751 -12.891 1.00 57.53 94 ASN A O 1
ATOM 775 N N . SER A 1 95 ? 12.962 10.093 -11.636 1.00 55.50 95 SER A N 1
ATOM 776 C CA . SER A 1 95 ? 13.990 10.313 -10.613 1.00 55.50 95 SER A CA 1
ATOM 777 C C . SER A 1 95 ? 13.912 9.076 -9.721 1.00 55.50 95 SER A C 1
ATOM 779 O O . SER A 1 95 ? 12.859 8.810 -9.154 1.00 55.50 95 SER A O 1
ATOM 781 N N . GLY A 1 96 ? 14.959 8.249 -9.672 1.00 55.00 96 GLY A N 1
ATOM 782 C CA . GLY A 1 96 ? 14.945 6.911 -9.054 1.00 55.00 96 GLY A CA 1
ATOM 783 C C . GLY A 1 96 ? 14.441 6.811 -7.602 1.00 55.00 96 GLY A C 1
ATOM 784 O O . GLY A 1 96 ? 14.274 5.690 -7.126 1.00 55.00 96 GLY A O 1
ATOM 785 N N . ASP A 1 97 ? 14.156 7.941 -6.951 1.00 59.34 97 ASP A N 1
ATOM 786 C CA . ASP A 1 97 ? 13.683 8.082 -5.575 1.00 59.34 97 ASP A CA 1
ATOM 787 C C . ASP A 1 97 ? 12.197 8.492 -5.418 1.00 59.34 97 ASP A C 1
ATOM 789 O O . ASP A 1 97 ? 11.655 8.329 -4.328 1.00 59.34 97 ASP A O 1
ATOM 793 N N . ASP A 1 98 ? 11.479 8.928 -6.466 1.00 67.00 98 ASP A N 1
ATOM 794 C CA . ASP A 1 98 ? 10.093 9.455 -6.343 1.00 67.00 98 ASP A CA 1
ATOM 795 C C . ASP A 1 98 ? 8.996 8.397 -6.566 1.00 67.00 98 ASP A C 1
ATOM 797 O O . ASP A 1 98 ? 7.891 8.656 -7.052 1.00 67.00 98 ASP A O 1
ATOM 801 N N . SER A 1 99 ? 9.300 7.148 -6.231 1.00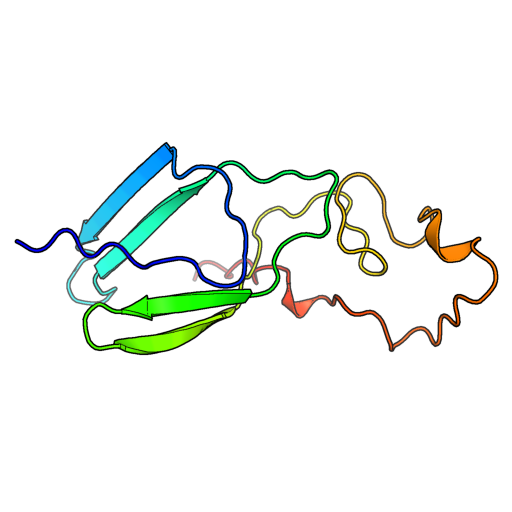 73.62 99 SER A N 1
ATOM 802 C CA . SER A 1 99 ? 8.353 6.047 -6.366 1.00 73.62 99 SER A CA 1
ATOM 803 C C . SER A 1 99 ? 7.246 6.149 -5.297 1.00 73.62 99 SER A C 1
ATOM 805 O O . SER A 1 99 ? 7.554 6.176 -4.104 1.00 73.62 99 SER A O 1
ATOM 807 N N . PRO A 1 100 ? 5.945 6.121 -5.659 1.00 79.44 100 PRO A N 1
ATOM 808 C CA . PRO A 1 100 ? 4.844 6.243 -4.691 1.00 79.44 100 PRO A CA 1
ATOM 809 C C . PRO A 1 100 ? 4.718 5.040 -3.738 1.00 79.44 100 PRO A C 1
ATOM 811 O O . PRO A 1 100 ? 3.919 5.066 -2.792 1.00 79.44 100 PRO A O 1
ATOM 814 N N . PHE A 1 101 ? 5.496 3.986 -3.994 1.00 86.62 101 PHE A N 1
ATOM 815 C CA . PHE A 1 101 ? 5.638 2.801 -3.163 1.00 86.62 101 PHE A CA 1
ATOM 816 C C . PHE A 1 101 ? 7.115 2.559 -2.853 1.00 86.62 101 PHE A C 1
ATOM 818 O O . PHE A 1 101 ? 7.978 2.779 -3.705 1.00 86.62 101 PHE A O 1
ATOM 825 N N . GLY A 1 102 ? 7.399 2.020 -1.667 1.00 87.62 102 GLY A N 1
ATOM 826 C CA . GLY A 1 102 ? 8.761 1.709 -1.242 1.00 87.62 102 GLY A CA 1
ATOM 827 C C . GLY A 1 102 ? 8.855 0.475 -0.344 1.00 87.62 102 GLY A C 1
ATOM 828 O O . GLY A 1 102 ? 7.836 -0.158 -0.048 1.00 87.62 102 GLY A O 1
ATOM 829 N N . PRO A 1 103 ? 10.076 0.123 0.105 1.00 87.62 103 PRO A N 1
ATOM 830 C CA . PRO A 1 103 ? 10.331 -1.065 0.924 1.00 87.62 103 PRO A CA 1
ATOM 831 C C . PRO A 1 103 ? 9.495 -1.144 2.207 1.00 87.62 103 PRO A C 1
ATOM 833 O O . PRO A 1 103 ? 9.196 -2.242 2.661 1.00 87.62 103 PRO A O 1
ATOM 836 N N . TRP A 1 104 ? 9.061 0.003 2.739 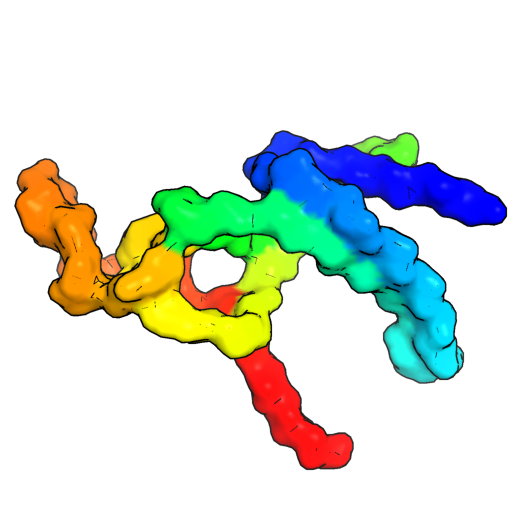1.00 87.94 104 TRP A N 1
ATOM 837 C CA . TRP A 1 104 ? 8.163 0.131 3.893 1.00 87.94 104 TRP A CA 1
ATOM 838 C C . TRP A 1 104 ? 6.813 -0.588 3.724 1.00 87.94 104 TRP A C 1
ATOM 840 O O . TRP A 1 104 ? 6.133 -0.845 4.712 1.00 87.94 104 TRP A O 1
ATOM 850 N N . LEU A 1 105 ? 6.420 -0.934 2.493 1.00 89.38 105 LEU A N 1
ATOM 851 C CA . LEU A 1 105 ? 5.206 -1.703 2.215 1.00 89.38 105 LEU A CA 1
ATOM 852 C C . LEU A 1 105 ? 5.367 -3.194 2.559 1.00 89.38 105 LEU A C 1
ATOM 854 O O . LEU A 1 105 ? 4.375 -3.898 2.729 1.00 89.38 105 LEU A O 1
ATOM 858 N N . LYS A 1 106 ? 6.599 -3.706 2.648 1.00 89.06 106 LYS A N 1
ATOM 859 C CA . LYS A 1 106 ? 6.856 -5.096 3.031 1.00 89.06 106 LYS A CA 1
ATOM 860 C C . LYS A 1 106 ? 6.896 -5.210 4.548 1.00 89.06 106 LYS A C 1
ATOM 862 O O . LYS A 1 106 ? 7.583 -4.442 5.215 1.00 89.06 106 LYS A O 1
ATOM 867 N N . ALA A 1 107 ? 6.183 -6.195 5.085 1.00 88.56 107 ALA A N 1
ATOM 868 C CA . ALA A 1 107 ? 6.303 -6.532 6.492 1.00 88.56 107 ALA A CA 1
ATOM 869 C C . ALA A 1 107 ? 7.744 -6.971 6.790 1.00 88.56 107 ALA A C 1
ATOM 871 O O . ALA A 1 107 ? 8.330 -7.766 6.046 1.00 88.56 107 ALA A O 1
ATOM 872 N N . VAL A 1 108 ? 8.316 -6.450 7.875 1.00 82.50 108 VAL A N 1
ATOM 873 C CA . VAL A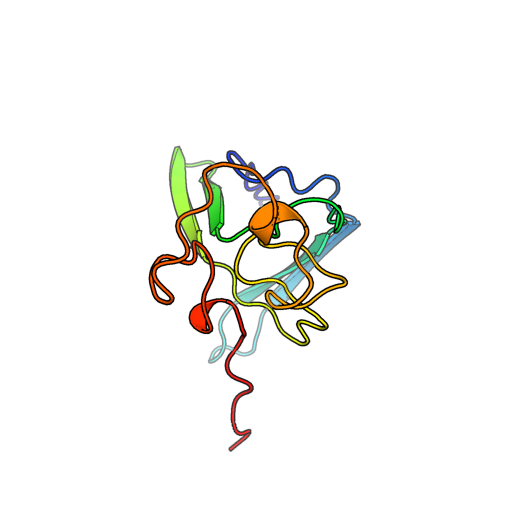 1 108 ? 9.570 -6.977 8.413 1.00 82.50 108 VAL A CA 1
ATOM 874 C C . VAL A 1 108 ? 9.242 -8.364 8.942 1.00 82.50 108 VAL A C 1
ATOM 876 O O . VAL A 1 108 ? 8.479 -8.494 9.897 1.00 82.50 108 VAL A O 1
ATOM 879 N N . VAL A 1 109 ? 9.771 -9.403 8.296 1.00 65.44 109 VAL A N 1
ATOM 880 C CA . VAL A 1 109 ? 9.714 -10.754 8.855 1.00 65.44 109 VAL A CA 1
ATOM 881 C C . VAL A 1 109 ? 10.496 -10.684 10.156 1.00 65.44 109 VAL A C 1
ATOM 883 O O . VAL A 1 109 ? 11.714 -10.508 10.136 1.00 65.44 109 VAL A O 1
ATOM 886 N N . GLY A 1 110 ? 9.785 -10.723 11.280 1.00 54.50 110 GLY A N 1
ATOM 887 C CA . GLY A 1 110 ? 10.416 -10.784 12.583 1.00 54.50 110 GLY A CA 1
ATOM 888 C C . GLY A 1 110 ? 11.372 -11.967 12.592 1.00 54.50 110 GLY A C 1
ATOM 889 O O . GLY A 1 110 ? 10.964 -13.102 12.348 1.00 54.50 110 GLY A O 1
ATOM 890 N N . SER A 1 111 ? 12.644 -11.691 12.863 1.00 41.12 111 SER A N 1
ATOM 891 C CA . SER A 1 111 ? 13.503 -12.624 13.572 1.00 41.12 111 SER A CA 1
ATOM 892 C C . SER A 1 111 ? 12.710 -13.108 14.781 1.00 41.12 111 SER A C 1
ATOM 894 O O . SER A 1 111 ? 12.530 -12.369 15.747 1.00 41.12 111 SER A O 1
ATOM 896 N N . SER A 1 112 ? 12.141 -14.301 14.666 1.00 38.41 112 SER A N 1
ATOM 897 C CA . SER A 1 112 ? 11.630 -15.051 15.797 1.00 38.41 112 SER A CA 1
ATOM 898 C C . SER A 1 112 ? 12.791 -15.230 16.772 1.00 38.41 112 SER A C 1
ATOM 900 O O . SER A 1 112 ? 13.685 -16.034 16.505 1.00 38.41 112 SER A O 1
ATOM 902 N N . SER A 1 113 ? 12.789 -14.434 17.837 1.00 34.06 113 SER A N 1
ATOM 903 C CA . SER A 1 113 ? 13.564 -14.670 19.053 1.00 34.06 113 SER A CA 1
ATOM 904 C C . SER A 1 113 ? 12.605 -15.119 20.141 1.00 34.06 113 SER A C 1
ATOM 906 O O . SER A 1 113 ? 11.529 -14.485 20.250 1.00 34.06 113 SER A O 1
#

pLDDT: mean 72.73, std 16.13, range [26.34, 90.62]

InterPro domains:
  IPR001878 Zinc finger, CCHC-type [PS50158] (71-84)
  IPR025836 Zinc knuckle CX2CX4HX4C [PF14392] (38-85)
  IPR040256 Uncharacterized protein At4g02000-like [PTHR31286] (15-86)

Secondary structure (DSSP, 8-state):
------EE-SS---EEEEEEEEE--TTT-EEEEEEEE--TTSPPP-EEEEE-TT--EEEEE--BSS--SB-TTT--BSS-GGG-GGGGSTT----TT--SS-GGGB-------